Protein AF-A0A965PLR4-F1 (afdb_monomer)

Secondary structure (DSSP, 8-state):
--HHHHHHTSTTTTTS-HHHHHHHHHSEEEEEE---EE-HHHHHHHHHHHHHHHHHHHHHHTT-HHHHHHHHTT-EETTSHHHHHHHHHHHHTT-TTHHHHHHHHEEEEEHHHHHT----HHHHHHHHHHHHHHHHHHHHHHHHHHHHHH--S-SSPP--

Mean predicted aligned error: 7.67 Å

Structure (mmCIF, N/CA/C/O backbone):
data_AF-A0A965PLR4-F1
#
_entry.id   AF-A0A965PLR4-F1
#
loop_
_atom_site.group_PDB
_atom_site.id
_atom_site.type_symbol
_atom_site.label_atom_id
_atom_site.label_alt_id
_atom_site.label_comp_id
_atom_site.label_asym_id
_atom_site.label_entity_id
_atom_site.label_seq_id
_atom_site.pdbx_PDB_ins_code
_atom_site.Cartn_x
_atom_site.Cartn_y
_atom_site.Cartn_z
_atom_site.occupancy
_atom_site.B_iso_or_equiv
_atom_site.auth_seq_id
_atom_site.auth_comp_id
_atom_site.auth_asym_id
_atom_site.auth_atom_id
_atom_site.pdbx_PDB_model_num
ATOM 1 N N . MET A 1 1 ? -1.347 3.907 13.924 1.00 78.44 1 MET A N 1
ATOM 2 C CA . MET A 1 1 ? -2.690 3.328 14.170 1.00 78.44 1 MET A CA 1
ATOM 3 C C . MET A 1 1 ? -2.502 1.971 14.842 1.00 78.44 1 MET A C 1
ATOM 5 O O . MET A 1 1 ? -1.501 1.337 14.544 1.00 78.44 1 MET A O 1
ATOM 9 N N . ASN A 1 2 ? -3.366 1.553 15.774 1.00 91.25 2 ASN A N 1
ATOM 10 C CA . ASN A 1 2 ? -3.235 0.261 16.474 1.00 91.25 2 ASN A CA 1
ATOM 11 C C . ASN A 1 2 ? -4.286 -0.756 15.981 1.00 91.25 2 ASN A C 1
ATOM 13 O O . ASN A 1 2 ? -5.209 -0.389 15.255 1.00 91.25 2 ASN A O 1
ATOM 17 N N . LEU A 1 3 ? -4.148 -2.027 16.377 1.00 91.38 3 LEU A N 1
ATOM 18 C CA . LEU A 1 3 ? -5.036 -3.110 15.932 1.00 91.38 3 LEU A CA 1
ATOM 19 C C . LEU A 1 3 ? -6.508 -2.875 16.314 1.00 91.38 3 LEU A C 1
ATOM 21 O O . LEU A 1 3 ? -7.397 -3.202 15.538 1.00 91.38 3 LEU A O 1
ATOM 25 N N . ALA A 1 4 ? -6.772 -2.262 17.470 1.00 92.38 4 ALA A N 1
ATOM 26 C CA . ALA A 1 4 ? -8.133 -1.953 17.907 1.00 92.38 4 ALA A CA 1
ATOM 27 C C . ALA A 1 4 ? -8.820 -0.939 16.985 1.00 92.38 4 ALA A C 1
ATOM 29 O O . ALA A 1 4 ? -9.893 -1.217 16.460 1.00 92.38 4 ALA A O 1
ATOM 30 N N . ALA A 1 5 ? -8.148 0.178 16.697 1.00 92.56 5 ALA A N 1
ATOM 31 C CA . ALA A 1 5 ? -8.647 1.180 15.760 1.00 92.56 5 ALA A CA 1
ATOM 32 C C . ALA A 1 5 ? -8.834 0.605 14.343 1.00 92.56 5 ALA A C 1
ATOM 34 O O . ALA A 1 5 ? -9.759 0.984 13.630 1.00 92.56 5 ALA A O 1
ATOM 35 N N . LEU A 1 6 ? -7.977 -0.337 13.932 1.00 92.38 6 LEU A N 1
ATOM 36 C CA . LEU A 1 6 ? -8.133 -1.041 12.660 1.00 92.38 6 LEU A CA 1
ATOM 37 C C . LEU A 1 6 ? -9.396 -1.901 12.623 1.00 92.38 6 LEU A C 1
ATOM 39 O O . LEU A 1 6 ? -10.153 -1.794 11.659 1.00 92.38 6 LEU A O 1
ATOM 43 N N . VAL A 1 7 ? -9.631 -2.717 13.654 1.00 93.25 7 VAL A N 1
ATOM 44 C CA . VAL A 1 7 ? -10.840 -3.546 13.774 1.00 93.25 7 VAL A CA 1
ATOM 45 C C . VAL A 1 7 ? -12.092 -2.670 13.748 1.00 93.25 7 VAL A C 1
ATOM 47 O O . VAL A 1 7 ? -12.994 -2.937 12.961 1.00 93.25 7 VAL A O 1
ATOM 50 N N . GLU A 1 8 ? -12.105 -1.581 14.517 1.00 93.25 8 GLU A N 1
ATOM 51 C CA . GLU A 1 8 ? -13.221 -0.627 14.567 1.00 93.25 8 GLU A CA 1
ATOM 52 C C . GLU A 1 8 ? -13.471 0.083 13.223 1.00 93.25 8 GLU A C 1
ATOM 54 O O . GLU A 1 8 ? -14.598 0.474 12.928 1.00 93.25 8 GLU A O 1
ATOM 59 N N . SER A 1 9 ? -12.446 0.212 12.371 1.00 92.31 9 SER A N 1
ATOM 60 C CA . SER A 1 9 ? -12.581 0.799 11.028 1.00 92.31 9 SER A CA 1
ATOM 61 C C . SER A 1 9 ? -13.314 -0.098 10.021 1.00 92.31 9 SER A C 1
ATOM 63 O O . SER A 1 9 ? -13.555 0.327 8.886 1.00 92.31 9 SER A O 1
ATOM 65 N N . VAL A 1 10 ? -13.595 -1.357 10.374 1.00 92.06 10 VAL A N 1
ATOM 66 C CA . VAL A 1 10 ? -14.357 -2.278 9.525 1.00 92.06 10 VAL A CA 1
ATOM 67 C C . VAL A 1 10 ? -15.855 -2.056 9.780 1.00 92.06 10 VAL A C 1
ATOM 69 O O . VAL A 1 10 ? -16.291 -2.102 10.930 1.00 92.06 10 VAL A O 1
ATOM 72 N N . PRO A 1 11 ? -16.678 -1.842 8.738 1.00 92.19 11 PRO A N 1
ATOM 73 C CA . PRO A 1 11 ? -18.125 -1.751 8.906 1.00 92.19 11 PRO A CA 1
ATOM 74 C C . PRO A 1 11 ? -18.695 -3.014 9.552 1.00 92.19 11 PRO A C 1
ATOM 76 O O . PRO A 1 11 ? -18.279 -4.130 9.216 1.00 92.19 11 PRO A O 1
ATOM 79 N N . ASP A 1 12 ? -19.633 -2.817 10.479 1.00 92.25 12 ASP A N 1
ATOM 80 C CA . ASP A 1 12 ? -20.296 -3.882 11.234 1.00 92.25 12 ASP A CA 1
ATOM 81 C C . ASP A 1 12 ? -19.310 -4.826 11.946 1.00 92.25 12 ASP A C 1
ATOM 83 O O . ASP A 1 12 ? -19.560 -6.022 12.099 1.00 92.25 12 ASP A O 1
ATOM 87 N N . TRP A 1 13 ? -18.158 -4.308 12.395 1.00 93.81 13 TRP A N 1
ATOM 88 C CA . TRP A 1 13 ? -17.096 -5.138 12.974 1.00 93.81 13 TRP A CA 1
ATOM 89 C C . TRP A 1 13 ? -17.541 -5.962 14.189 1.00 93.81 13 TRP A C 1
ATOM 91 O O . TRP A 1 13 ? -16.974 -7.018 14.458 1.00 93.81 13 TRP A O 1
ATOM 101 N N . GLN A 1 14 ? -18.559 -5.502 14.916 1.00 93.06 14 GLN A N 1
ATOM 102 C CA . GLN A 1 14 ? -19.107 -6.175 16.095 1.00 93.06 14 GLN A CA 1
ATOM 103 C C . GLN A 1 14 ? -19.840 -7.480 15.747 1.00 93.06 14 GLN A C 1
ATOM 105 O O . GLN A 1 14 ? -19.899 -8.380 16.580 1.00 93.06 14 GLN A O 1
ATOM 110 N N . THR A 1 15 ? -20.397 -7.594 14.535 1.00 93.50 15 THR A N 1
ATOM 111 C CA . THR A 1 15 ? -21.201 -8.754 14.107 1.00 93.50 15 THR A CA 1
ATOM 112 C C . THR A 1 15 ? -20.415 -9.740 13.243 1.00 93.50 15 THR A C 1
ATOM 114 O O . THR A 1 15 ? -20.837 -10.884 13.073 1.00 93.50 15 THR A O 1
ATOM 117 N N . LYS A 1 16 ? -19.259 -9.322 12.717 1.00 93.81 16 LYS A N 1
ATOM 118 C CA . LYS A 1 16 ? -18.361 -10.164 11.919 1.00 93.81 16 LYS A CA 1
ATOM 119 C C . LYS A 1 16 ? -17.589 -11.159 12.779 1.00 93.81 16 LYS A C 1
ATOM 121 O O . LYS A 1 16 ? -17.219 -10.864 13.913 1.00 93.81 16 LYS A O 1
ATOM 126 N N . THR A 1 17 ? -17.271 -12.322 12.215 1.00 95.75 17 THR A N 1
ATOM 127 C CA . THR A 1 17 ? -16.343 -13.250 12.875 1.00 95.75 17 THR A CA 1
ATOM 128 C C . THR A 1 17 ? -14.905 -12.713 12.817 1.00 95.75 17 THR A C 1
ATOM 130 O O . THR A 1 17 ? -14.570 -11.939 11.911 1.00 95.75 17 THR A O 1
ATOM 133 N N . PRO A 1 18 ? -14.014 -13.133 13.733 1.00 94.69 18 PRO A N 1
ATOM 134 C CA . PRO A 1 18 ? -12.602 -12.757 13.686 1.00 94.69 18 PRO A CA 1
ATOM 135 C C . PRO A 1 18 ? -11.920 -13.085 12.349 1.00 94.69 18 PRO A C 1
ATOM 137 O O . PRO A 1 18 ? -11.068 -12.328 11.886 1.00 94.69 18 PRO A O 1
ATOM 140 N N . GLU A 1 19 ? -12.317 -14.173 11.686 1.00 94.81 19 GLU A N 1
ATOM 141 C CA . GLU A 1 19 ? -11.817 -14.554 10.361 1.00 94.81 19 GLU A CA 1
ATOM 142 C C . GLU A 1 19 ? -12.254 -13.554 9.289 1.00 94.81 19 GLU A C 1
ATOM 144 O O . GLU A 1 19 ? -11.441 -13.130 8.469 1.00 94.81 19 GLU A O 1
ATOM 149 N N . GLN A 1 20 ? -13.523 -13.137 9.311 1.00 95.06 20 GLN A N 1
ATOM 150 C CA . GLN A 1 20 ? -14.060 -12.147 8.375 1.00 95.06 20 GLN A CA 1
ATOM 151 C C . GLN A 1 20 ? -13.422 -10.770 8.579 1.00 95.06 20 GLN A C 1
ATOM 153 O O . GLN A 1 20 ? -13.153 -10.058 7.606 1.00 95.06 20 GLN A O 1
ATOM 158 N N . LEU A 1 21 ? -13.158 -10.396 9.834 1.00 94.56 21 LEU A N 1
ATOM 159 C CA . LEU A 1 21 ? -12.424 -9.181 10.176 1.00 94.56 21 LEU A CA 1
ATOM 160 C C . LEU A 1 21 ? -10.994 -9.239 9.659 1.00 94.56 21 LEU A C 1
ATOM 162 O O . LEU A 1 21 ? -10.568 -8.326 8.956 1.00 94.56 21 LEU A O 1
ATOM 166 N N . LEU A 1 22 ? -10.269 -10.320 9.949 1.00 94.38 22 LEU A N 1
ATOM 167 C CA . LEU A 1 22 ? -8.899 -10.480 9.479 1.00 94.38 22 LEU A CA 1
ATOM 168 C C . LEU A 1 22 ? -8.829 -10.466 7.949 1.00 94.38 22 LEU A C 1
ATOM 170 O O . LEU A 1 22 ? -7.955 -9.804 7.397 1.00 94.38 22 LEU A O 1
ATOM 174 N N . ALA A 1 23 ? -9.756 -11.142 7.266 1.00 93.19 23 ALA A N 1
ATOM 175 C CA . ALA A 1 23 ? -9.848 -11.116 5.809 1.00 93.19 23 ALA A CA 1
ATOM 176 C C . ALA A 1 23 ? -10.072 -9.688 5.287 1.00 93.19 23 ALA A C 1
ATOM 178 O O . ALA A 1 23 ? -9.338 -9.241 4.413 1.00 93.19 23 ALA A O 1
ATOM 179 N N . SER A 1 24 ? -11.006 -8.941 5.887 1.00 92.56 24 SER A N 1
ATOM 180 C CA . SER A 1 24 ? -11.287 -7.544 5.513 1.00 92.56 24 SER A CA 1
ATOM 181 C C . SER A 1 24 ? -10.088 -6.617 5.761 1.00 92.56 24 SER A C 1
ATOM 183 O O . SER A 1 24 ? -9.861 -5.670 5.019 1.00 92.56 24 SER A O 1
ATOM 185 N N . LEU A 1 25 ? -9.311 -6.873 6.816 1.00 92.31 25 LEU A N 1
ATOM 186 C CA . LEU A 1 25 ? -8.121 -6.093 7.164 1.00 92.31 25 LEU A CA 1
ATOM 187 C C . LEU A 1 25 ? -6.896 -6.436 6.306 1.00 92.31 25 LEU A C 1
ATOM 189 O O . LEU A 1 25 ? -6.001 -5.598 6.174 1.00 92.31 25 LEU A O 1
ATOM 193 N N . ARG A 1 26 ? -6.852 -7.654 5.751 1.00 93.25 26 ARG A N 1
ATOM 194 C CA . ARG A 1 26 ? -5.819 -8.139 4.824 1.00 93.25 26 ARG A CA 1
ATOM 195 C C . ARG A 1 26 ? -6.121 -7.826 3.362 1.00 93.25 26 ARG A C 1
ATOM 197 O O . ARG A 1 26 ? -5.213 -7.946 2.547 1.00 93.25 26 ARG A O 1
ATOM 204 N N . ASP A 1 27 ? -7.346 -7.426 3.043 1.00 90.75 27 ASP A N 1
ATOM 205 C CA . ASP A 1 27 ? -7.731 -7.069 1.683 1.00 90.75 27 ASP A CA 1
ATOM 206 C C . ASP A 1 27 ? -6.970 -5.809 1.218 1.00 90.75 27 ASP A C 1
ATOM 208 O O . ASP A 1 27 ? -7.044 -4.764 1.891 1.00 90.75 27 ASP A O 1
ATOM 212 N N . PRO A 1 28 ? -6.192 -5.880 0.120 1.00 89.31 28 PRO A N 1
ATOM 213 C CA . PRO A 1 28 ? -5.524 -4.718 -0.445 1.00 89.31 28 PRO A CA 1
ATOM 214 C C . PRO A 1 28 ? -6.566 -3.696 -0.893 1.00 89.31 28 PRO A C 1
ATOM 216 O O . PRO A 1 28 ? -7.339 -3.927 -1.812 1.00 89.31 28 PRO A O 1
ATOM 219 N N . SER A 1 29 ? -6.612 -2.562 -0.205 1.00 87.00 29 SER A N 1
ATOM 220 C CA . SER A 1 29 ? -7.660 -1.549 -0.406 1.00 87.00 29 SER A CA 1
ATOM 221 C C . SER A 1 29 ? -7.139 -0.127 -0.264 1.00 87.00 29 SER A C 1
ATOM 223 O O . SER A 1 29 ? -7.781 0.821 -0.714 1.00 87.00 29 SER A O 1
ATOM 225 N N . VAL A 1 30 ? -5.962 0.042 0.340 1.00 85.94 30 VAL A N 1
ATOM 226 C CA . VAL A 1 30 ? -5.335 1.344 0.510 1.00 85.94 30 VAL A CA 1
ATOM 227 C C . VAL A 1 30 ? -4.314 1.540 -0.592 1.00 85.94 30 VAL A C 1
ATOM 229 O O . VAL A 1 30 ? -3.363 0.770 -0.713 1.00 85.94 30 VAL A O 1
ATOM 232 N N . LEU A 1 31 ? -4.504 2.587 -1.385 1.00 88.25 31 LEU A N 1
ATOM 233 C CA . LEU A 1 31 ? -3.519 2.997 -2.368 1.00 88.25 31 LEU A CA 1
ATOM 234 C C . LEU A 1 31 ? -2.322 3.636 -1.658 1.00 88.25 31 LEU A C 1
ATOM 236 O O . LEU A 1 31 ? -2.484 4.594 -0.902 1.00 88.25 31 LEU A O 1
ATOM 240 N N . VAL A 1 32 ? -1.133 3.098 -1.910 1.00 87.75 32 VAL A N 1
ATOM 241 C CA . VAL A 1 32 ? 0.143 3.685 -1.502 1.00 87.75 32 VAL A CA 1
ATOM 242 C C . VAL A 1 32 ? 0.885 4.118 -2.753 1.00 87.75 32 VAL A C 1
ATOM 244 O O . VAL A 1 32 ? 1.045 3.338 -3.695 1.00 87.75 32 VAL A O 1
ATOM 247 N N . GLU A 1 33 ? 1.314 5.373 -2.729 1.00 91.38 33 GLU A N 1
ATOM 248 C CA . GLU A 1 33 ? 2.066 6.033 -3.786 1.00 91.38 33 GLU A CA 1
ATOM 249 C C . GLU A 1 33 ? 3.427 6.454 -3.234 1.00 91.38 33 GLU A C 1
ATOM 251 O O . GLU A 1 33 ? 3.528 6.983 -2.124 1.00 91.38 33 GLU A O 1
ATOM 256 N N . ASP A 1 34 ? 4.465 6.184 -4.010 1.00 90.88 34 ASP A N 1
ATOM 257 C CA . ASP A 1 34 ? 5.812 6.678 -3.793 1.00 90.88 34 ASP A CA 1
ATOM 258 C C . ASP A 1 34 ? 6.060 7.868 -4.729 1.00 90.88 34 ASP A C 1
ATOM 260 O O . ASP A 1 34 ? 6.133 7.715 -5.946 1.00 90.88 34 ASP A O 1
ATOM 264 N N . HIS A 1 35 ? 6.152 9.065 -4.153 1.00 89.56 35 HIS A N 1
ATOM 265 C CA . HIS A 1 35 ? 6.356 10.310 -4.897 1.00 89.56 35 HIS A CA 1
ATOM 266 C C . HIS A 1 35 ? 7.841 10.665 -5.084 1.00 89.56 35 HIS A C 1
ATOM 268 O O . HIS A 1 35 ? 8.163 11.807 -5.432 1.00 89.56 35 HIS A O 1
ATOM 274 N N . ASP A 1 36 ? 8.758 9.728 -4.833 1.00 92.44 36 ASP A N 1
ATOM 275 C CA . ASP A 1 36 ? 10.173 9.946 -5.097 1.00 92.44 36 ASP A CA 1
ATOM 276 C C . ASP A 1 36 ? 10.434 10.201 -6.591 1.00 92.44 36 ASP A C 1
ATOM 278 O O . ASP A 1 36 ? 9.732 9.734 -7.492 1.00 92.44 36 ASP A O 1
ATOM 282 N N . LEU A 1 37 ? 11.477 10.988 -6.869 1.00 93.75 37 LEU A N 1
ATOM 283 C CA . LEU A 1 37 ? 11.895 11.287 -8.235 1.00 93.75 37 LEU A CA 1
ATOM 284 C C . LEU A 1 37 ? 12.880 10.222 -8.715 1.00 93.75 37 LEU A C 1
ATOM 286 O O . LEU A 1 37 ? 14.049 10.209 -8.329 1.00 93.75 37 LEU A O 1
ATOM 290 N N . TYR A 1 38 ? 12.419 9.356 -9.611 1.00 95.62 38 TYR A N 1
ATOM 291 C CA . TYR A 1 38 ? 13.217 8.258 -10.139 1.00 95.62 38 TYR A CA 1
ATOM 292 C C . TYR A 1 38 ? 14.124 8.745 -11.267 1.00 95.62 38 TYR A C 1
ATOM 294 O O . TYR A 1 38 ? 13.662 9.298 -12.265 1.00 95.62 38 TYR A O 1
ATOM 302 N N . THR A 1 39 ? 15.428 8.527 -11.116 1.00 96.56 39 THR A N 1
ATOM 303 C CA . THR A 1 39 ? 16.423 8.677 -12.189 1.00 96.56 39 THR A CA 1
ATOM 304 C C . THR A 1 39 ? 16.611 7.353 -12.929 1.00 96.56 39 THR A C 1
ATOM 306 O O . THR A 1 39 ? 16.080 6.325 -12.507 1.00 96.56 39 THR A O 1
ATOM 309 N N . TRP A 1 40 ? 17.422 7.330 -13.991 1.00 96.00 40 TRP A N 1
ATOM 310 C CA . TRP A 1 40 ? 17.784 6.073 -14.663 1.00 96.00 40 TRP A CA 1
ATOM 311 C C . TRP A 1 40 ? 18.372 5.025 -13.715 1.00 96.00 40 TRP A C 1
ATOM 313 O O . TRP A 1 40 ? 18.049 3.847 -13.839 1.00 96.00 40 TRP A O 1
ATOM 323 N N . ALA A 1 41 ? 19.175 5.449 -12.736 1.00 94.81 41 ALA A N 1
ATOM 324 C CA . ALA A 1 41 ? 19.722 4.548 -11.726 1.00 94.81 41 ALA A CA 1
ATOM 325 C C . ALA A 1 41 ? 18.623 3.968 -10.820 1.00 94.81 41 ALA A C 1
ATOM 327 O O . ALA A 1 41 ? 18.637 2.777 -10.526 1.00 94.81 41 ALA A O 1
ATOM 328 N N . GLY A 1 42 ? 17.649 4.792 -10.417 1.00 94.19 42 GLY A N 1
ATOM 329 C CA . GLY A 1 42 ? 16.501 4.340 -9.627 1.00 94.19 42 GLY A CA 1
ATOM 330 C C . GLY A 1 42 ? 15.625 3.354 -10.398 1.00 94.19 42 GLY A C 1
ATOM 331 O O . GLY A 1 42 ? 15.260 2.311 -9.870 1.00 94.19 42 GLY A O 1
ATOM 332 N N . VAL A 1 43 ? 15.354 3.631 -11.676 1.00 95.06 43 VAL A N 1
ATOM 333 C CA . VAL A 1 43 ? 14.615 2.707 -12.549 1.00 95.06 43 VAL A CA 1
ATOM 334 C C . VAL A 1 43 ? 15.369 1.382 -12.696 1.00 95.06 43 VAL A C 1
ATOM 336 O O . VAL A 1 43 ? 14.788 0.322 -12.474 1.00 95.06 43 VAL A O 1
ATOM 339 N N . ALA A 1 44 ? 16.669 1.421 -12.999 1.00 95.81 44 ALA A N 1
ATOM 340 C CA . ALA A 1 44 ? 17.489 0.218 -13.135 1.00 95.81 44 ALA A CA 1
ATOM 341 C C . ALA A 1 44 ? 17.561 -0.605 -11.837 1.00 95.81 44 ALA A C 1
ATOM 343 O O . ALA A 1 44 ? 17.581 -1.832 -11.894 1.00 95.81 44 ALA A O 1
ATOM 344 N N . ALA A 1 45 ? 17.519 0.035 -10.666 1.00 96.12 45 ALA A N 1
ATOM 345 C CA . ALA A 1 45 ? 17.455 -0.674 -9.389 1.00 96.12 45 ALA A CA 1
ATOM 346 C C . ALA A 1 45 ? 16.157 -1.487 -9.211 1.00 96.12 45 ALA A C 1
ATOM 348 O O . ALA A 1 45 ? 16.161 -2.483 -8.490 1.00 96.12 45 ALA A O 1
ATOM 349 N N . VAL A 1 46 ? 15.062 -1.089 -9.870 1.00 95.12 46 VAL A N 1
ATOM 350 C CA . VAL A 1 46 ? 13.758 -1.767 -9.783 1.00 95.12 46 VAL A CA 1
ATOM 351 C C . VAL A 1 46 ? 13.597 -2.835 -10.866 1.00 95.12 46 VAL A C 1
ATOM 353 O O . VAL A 1 46 ? 13.159 -3.945 -10.569 1.00 95.12 46 VAL A O 1
ATOM 356 N N . ILE A 1 47 ? 13.938 -2.517 -12.119 1.00 96.06 47 ILE A N 1
ATOM 357 C CA . ILE A 1 47 ? 13.647 -3.376 -13.286 1.00 96.06 47 ILE A CA 1
ATOM 358 C C . ILE A 1 47 ? 14.889 -3.923 -14.000 1.00 96.06 47 ILE A C 1
ATOM 360 O O . ILE A 1 47 ? 14.773 -4.606 -15.019 1.00 96.06 47 ILE A O 1
ATOM 364 N N . GLY A 1 48 ? 16.079 -3.631 -13.474 1.00 95.56 48 GLY A N 1
ATOM 365 C CA . GLY A 1 48 ? 17.363 -3.995 -14.064 1.00 95.56 48 GLY A CA 1
ATOM 366 C C . GLY A 1 48 ? 17.769 -3.122 -15.256 1.00 95.56 48 GLY A C 1
ATOM 367 O O . GLY A 1 48 ? 16.956 -2.429 -15.872 1.00 95.56 48 GLY A O 1
ATOM 368 N N . ASP A 1 49 ? 19.049 -3.206 -15.624 1.00 95.06 49 ASP A N 1
ATOM 369 C CA . ASP A 1 49 ? 19.643 -2.415 -16.715 1.00 95.06 49 ASP A CA 1
ATOM 370 C C . ASP A 1 49 ? 18.983 -2.678 -18.076 1.00 95.06 49 ASP A C 1
ATOM 372 O O . ASP A 1 49 ? 18.837 -1.769 -18.895 1.00 95.06 49 ASP A O 1
ATOM 376 N N . VAL A 1 50 ? 18.553 -3.922 -18.316 1.00 94.31 50 VAL A N 1
ATOM 377 C CA . VAL A 1 50 ? 17.869 -4.323 -19.555 1.00 94.31 50 VAL A CA 1
ATOM 378 C C . VAL A 1 50 ? 16.513 -3.628 -19.674 1.00 94.31 50 VAL A C 1
ATOM 380 O O . VAL A 1 50 ? 16.218 -3.050 -20.718 1.00 94.31 50 VAL A O 1
ATOM 383 N N . GLY A 1 51 ? 15.708 -3.638 -18.606 1.00 92.88 51 GLY A N 1
ATOM 384 C CA . GLY A 1 51 ? 14.413 -2.956 -18.587 1.00 92.88 51 GLY A CA 1
ATOM 385 C C . GLY A 1 51 ? 14.567 -1.439 -18.700 1.00 92.88 51 GLY A C 1
ATOM 386 O O . GLY A 1 51 ? 13.856 -0.800 -19.472 1.00 92.88 51 GLY A O 1
ATOM 387 N N . ALA A 1 52 ? 15.547 -0.863 -17.997 1.00 95.38 52 ALA A N 1
ATOM 388 C CA . ALA A 1 52 ? 15.828 0.570 -18.059 1.00 95.38 52 ALA A CA 1
ATOM 389 C C . ALA A 1 52 ? 16.271 1.022 -19.463 1.00 95.38 52 ALA A C 1
ATOM 391 O O . ALA A 1 52 ? 15.795 2.041 -19.964 1.00 95.38 52 ALA A O 1
ATOM 392 N N . SER A 1 53 ? 17.128 0.241 -20.129 1.00 95.62 53 SER A N 1
ATOM 393 C CA . SER A 1 53 ? 17.558 0.520 -21.506 1.00 95.62 53 SER A CA 1
ATOM 394 C C . SER A 1 53 ? 16.392 0.406 -22.490 1.00 95.62 53 SER A C 1
ATOM 396 O O . SER A 1 53 ? 16.186 1.307 -23.299 1.00 95.62 53 SER A O 1
ATOM 398 N N . ALA A 1 54 ? 15.570 -0.641 -22.367 1.00 95.31 54 ALA 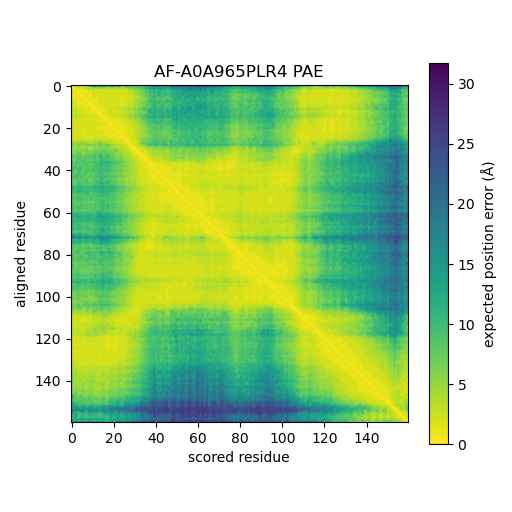A N 1
ATOM 399 C CA . ALA A 1 54 ? 14.391 -0.825 -23.212 1.00 95.31 54 ALA A CA 1
ATOM 400 C C . ALA A 1 54 ? 13.362 0.307 -23.036 1.00 95.31 54 ALA A C 1
ATOM 402 O O . ALA A 1 54 ? 12.771 0.762 -24.015 1.00 95.31 54 ALA A O 1
ATOM 403 N N . LEU A 1 55 ? 13.180 0.808 -21.809 1.00 95.56 55 LEU A N 1
ATOM 404 C CA . LEU A 1 55 ? 12.366 1.996 -21.552 1.00 95.56 55 LEU A CA 1
ATOM 405 C C . LEU A 1 55 ? 12.957 3.239 -22.231 1.00 95.56 55 LEU A C 1
ATOM 407 O O . LEU A 1 55 ? 12.216 4.004 -22.845 1.00 95.56 55 LEU A O 1
ATOM 411 N N . CYS A 1 56 ? 14.273 3.447 -22.150 1.00 95.38 56 CYS A N 1
ATOM 412 C CA . CYS A 1 56 ? 14.941 4.559 -22.828 1.00 95.38 56 CYS A CA 1
ATOM 413 C C . CYS A 1 56 ? 14.680 4.527 -24.342 1.00 95.38 56 CYS A C 1
ATOM 415 O O . CYS A 1 56 ? 14.189 5.510 -24.903 1.00 95.38 56 CYS A O 1
ATOM 417 N N . ASP A 1 57 ? 14.903 3.375 -24.977 1.00 96.25 57 ASP A N 1
ATOM 418 C CA . ASP A 1 57 ? 14.666 3.181 -26.409 1.00 96.25 57 ASP A CA 1
ATOM 419 C C . ASP A 1 57 ? 13.196 3.420 -26.779 1.00 96.25 57 ASP A C 1
ATOM 421 O O . ASP A 1 57 ? 12.899 4.122 -27.751 1.00 96.25 57 ASP A O 1
ATOM 425 N N . ALA A 1 58 ? 12.260 2.911 -25.971 1.00 95.12 58 ALA A N 1
ATOM 426 C CA . ALA A 1 58 ? 10.829 3.106 -26.184 1.00 95.12 58 ALA A CA 1
ATOM 427 C C . ALA A 1 58 ? 10.415 4.585 -26.079 1.00 95.12 58 ALA A C 1
ATOM 429 O O . ALA A 1 58 ? 9.619 5.069 -26.888 1.00 95.12 58 ALA A O 1
ATOM 430 N N . LEU A 1 59 ? 10.975 5.336 -25.126 1.00 94.25 59 LEU A N 1
ATOM 431 C CA . LEU A 1 59 ? 10.715 6.771 -24.986 1.00 94.25 59 LEU A CA 1
ATOM 432 C C . LEU A 1 59 ? 11.287 7.574 -26.160 1.00 94.25 59 LEU A C 1
ATOM 434 O O . LEU A 1 59 ? 10.627 8.504 -26.631 1.00 94.25 59 LEU A O 1
ATOM 438 N N . ILE A 1 60 ? 12.473 7.213 -26.659 1.00 95.12 60 ILE A N 1
ATOM 439 C CA . ILE A 1 60 ? 13.072 7.833 -27.851 1.00 95.12 60 ILE A CA 1
ATOM 440 C C . ILE A 1 60 ? 12.198 7.563 -29.079 1.00 95.12 60 ILE A C 1
ATOM 442 O O . ILE A 1 60 ? 11.841 8.503 -29.791 1.00 95.12 60 ILE A O 1
ATOM 446 N N . ALA A 1 61 ? 11.793 6.308 -29.293 1.00 93.81 61 ALA A N 1
ATOM 447 C CA . ALA A 1 61 ? 10.924 5.917 -30.402 1.00 93.81 61 ALA A CA 1
ATOM 448 C C . ALA A 1 61 ? 9.559 6.627 -30.357 1.00 93.81 61 ALA A C 1
ATOM 450 O O . ALA A 1 61 ? 9.014 6.997 -31.395 1.00 93.81 61 ALA A O 1
ATOM 451 N N . ALA A 1 62 ? 9.034 6.885 -29.156 1.00 90.19 62 ALA A N 1
ATOM 452 C CA . ALA A 1 62 ? 7.799 7.636 -28.940 1.00 90.19 62 ALA A CA 1
ATOM 453 C C . ALA A 1 62 ? 7.967 9.170 -29.018 1.00 90.19 62 ALA A C 1
ATOM 455 O O . ALA A 1 62 ? 7.009 9.902 -28.758 1.00 90.19 62 ALA A O 1
ATOM 456 N N . GLY A 1 63 ? 9.167 9.684 -29.322 1.00 92.00 63 GLY A N 1
ATOM 457 C CA . GLY A 1 63 ? 9.450 11.122 -29.394 1.00 92.00 63 GLY A CA 1
ATOM 458 C C . GLY A 1 63 ? 9.435 11.838 -28.036 1.00 92.00 63 GLY A C 1
ATOM 459 O O . GLY A 1 63 ? 9.348 13.064 -27.977 1.00 92.00 63 GLY A O 1
ATOM 460 N N . LYS A 1 64 ? 9.529 11.099 -26.925 1.00 92.12 64 LYS A N 1
ATOM 461 C CA . LYS A 1 64 ? 9.483 11.618 -25.548 1.00 92.12 64 LYS A CA 1
ATOM 462 C C . LYS A 1 64 ? 10.886 11.891 -24.995 1.00 92.12 64 LYS A C 1
ATOM 464 O O . LYS A 1 64 ? 11.191 11.555 -23.853 1.00 92.12 64 LYS A O 1
ATOM 469 N N . LEU A 1 65 ? 11.743 12.545 -25.784 1.00 92.62 65 LEU A N 1
ATOM 470 C CA . LEU A 1 65 ? 13.121 12.878 -25.384 1.00 92.62 65 LEU A CA 1
ATOM 471 C C . LEU A 1 65 ? 13.186 13.695 -24.086 1.00 92.62 65 LEU A C 1
ATOM 473 O O . LEU A 1 65 ? 14.112 13.529 -23.298 1.00 92.62 65 LEU A O 1
ATOM 477 N N . TRP A 1 66 ? 12.179 14.532 -23.821 1.00 92.12 66 TRP A N 1
ATOM 478 C CA . TRP A 1 66 ? 12.073 15.272 -22.562 1.00 92.12 66 TRP A CA 1
ATOM 479 C C . TRP A 1 66 ? 12.087 14.343 -21.337 1.00 92.12 66 TRP A C 1
ATOM 481 O O . TRP A 1 66 ? 12.742 14.659 -20.348 1.00 92.12 66 TRP A O 1
ATOM 491 N N . ALA A 1 67 ? 11.425 13.182 -21.410 1.00 91.69 67 ALA A N 1
ATOM 492 C CA . ALA A 1 67 ? 11.365 12.225 -20.310 1.00 91.69 67 ALA A CA 1
ATOM 493 C C . ALA A 1 67 ? 12.729 11.559 -20.113 1.00 91.69 67 ALA A C 1
ATOM 495 O O . ALA A 1 67 ? 13.204 11.452 -18.986 1.00 91.69 67 ALA A O 1
ATOM 496 N N . VAL A 1 68 ? 13.404 11.210 -21.213 1.00 94.00 68 VAL A N 1
ATOM 497 C CA . VAL A 1 68 ? 14.768 10.659 -21.192 1.00 94.00 68 VAL A CA 1
ATOM 498 C C . VAL A 1 68 ? 15.744 11.615 -20.505 1.00 94.00 68 VAL A C 1
ATOM 500 O O . VAL A 1 68 ? 16.522 11.197 -19.644 1.00 94.00 68 VAL A O 1
ATOM 503 N N . HIS A 1 69 ? 15.673 12.908 -20.833 1.00 93.88 69 HIS A N 1
ATOM 504 C CA . HIS A 1 69 ? 16.479 13.937 -20.174 1.00 93.88 69 HIS A CA 1
ATOM 505 C C . HIS A 1 69 ? 16.110 14.110 -18.699 1.00 93.88 69 HIS A C 1
ATOM 507 O O . HIS A 1 69 ? 16.999 14.270 -17.865 1.00 93.88 69 HIS A O 1
ATOM 513 N N . GLN A 1 70 ? 14.822 14.044 -18.362 1.00 93.25 70 GLN A N 1
ATOM 514 C CA . GLN A 1 70 ? 14.358 14.178 -16.986 1.00 93.25 70 GLN A CA 1
ATOM 515 C C . GLN A 1 70 ? 14.865 13.028 -16.099 1.00 93.25 70 GLN A C 1
ATOM 517 O O . GLN A 1 70 ? 15.396 13.292 -15.018 1.00 93.25 70 GLN A O 1
ATOM 522 N N . PHE A 1 71 ? 14.799 11.780 -16.580 1.00 92.88 71 PHE A N 1
ATOM 523 C CA . PHE A 1 71 ? 15.379 10.607 -15.911 1.00 92.88 71 PHE A CA 1
ATOM 524 C C . PHE A 1 71 ? 16.904 10.698 -15.752 1.00 92.88 71 PHE A C 1
ATOM 526 O O . PHE A 1 71 ? 17.448 10.218 -14.758 1.00 92.88 71 PHE A O 1
ATOM 533 N N . GLY A 1 72 ? 17.603 11.317 -16.709 1.00 90.62 72 GLY A N 1
ATOM 534 C CA . GLY A 1 72 ? 19.047 11.565 -16.628 1.00 90.62 72 GLY A CA 1
ATOM 535 C C . GLY A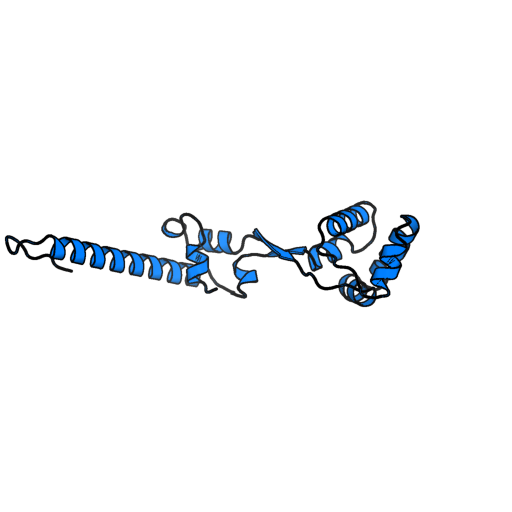 1 72 ? 19.445 12.746 -15.735 1.00 90.62 72 GLY A C 1
ATOM 536 O O . GLY A 1 72 ? 20.628 12.922 -15.458 1.00 90.62 72 GLY A O 1
ATOM 537 N N . GLY A 1 73 ? 18.478 13.559 -15.305 1.00 92.38 73 GLY A N 1
ATOM 538 C CA . GLY A 1 73 ? 18.690 14.742 -14.480 1.00 92.38 73 GLY A CA 1
ATOM 539 C C . GLY A 1 73 ? 18.104 14.581 -13.081 1.00 92.38 73 GLY A C 1
ATOM 540 O O . GLY A 1 73 ? 18.583 13.795 -12.270 1.00 92.38 73 GLY A O 1
ATOM 541 N N . ARG A 1 74 ? 17.068 15.373 -12.783 1.00 91.44 74 ARG A N 1
ATOM 542 C CA . ARG A 1 74 ? 16.445 15.453 -11.451 1.00 91.44 74 ARG A CA 1
ATOM 543 C C . ARG A 1 74 ? 15.573 14.235 -11.105 1.00 91.44 74 ARG A C 1
ATOM 545 O O . ARG A 1 74 ? 15.220 14.069 -9.945 1.00 91.44 74 ARG A O 1
ATOM 552 N N . GLY A 1 75 ? 15.232 13.414 -12.094 1.00 93.50 75 GLY A N 1
ATOM 553 C CA . GLY A 1 75 ? 14.306 12.298 -11.955 1.00 93.50 75 GLY A CA 1
ATOM 554 C C . GLY A 1 75 ? 12.853 12.690 -12.225 1.00 93.50 75 GLY A C 1
ATOM 555 O O . GLY A 1 75 ? 12.514 13.874 -12.34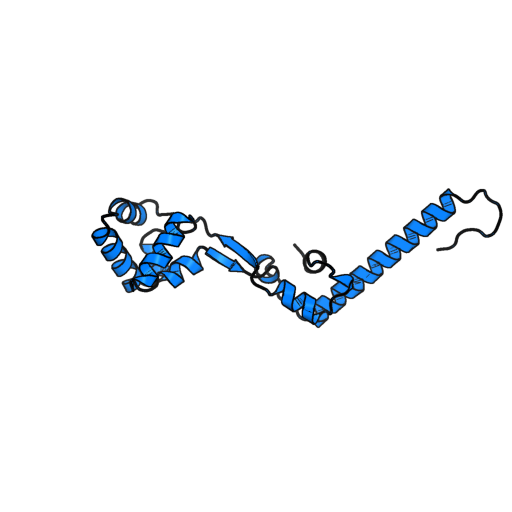6 1.00 93.50 75 GLY A O 1
ATOM 556 N N . LEU A 1 76 ? 12.007 11.672 -12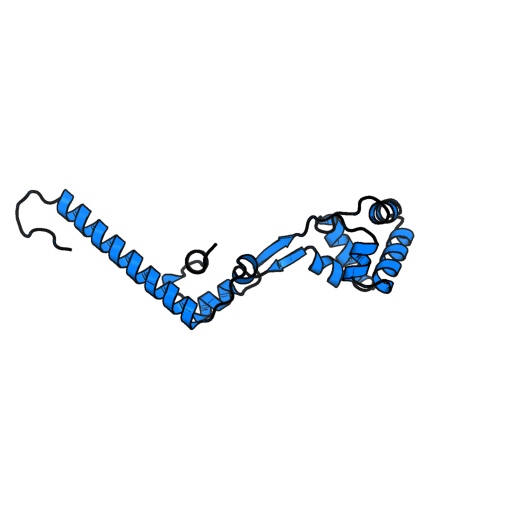.362 1.00 93.56 76 LEU A N 1
ATOM 557 C CA . LEU A 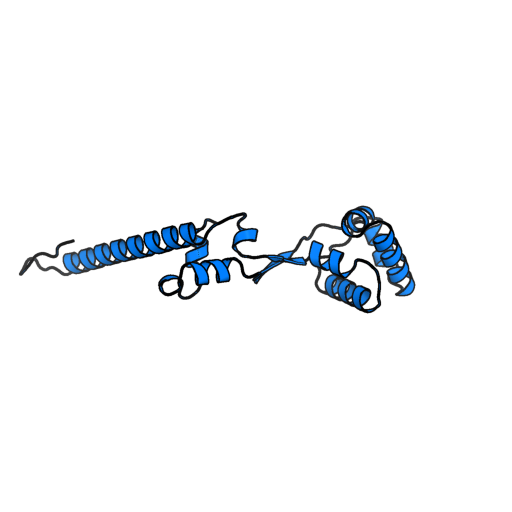1 76 ? 10.594 11.780 -12.708 1.00 93.56 76 LEU A CA 1
ATOM 558 C C . LEU A 1 76 ? 9.738 11.125 -11.618 1.00 93.56 76 LEU A C 1
ATOM 560 O O . LEU A 1 76 ? 10.070 10.039 -11.151 1.00 93.56 76 LEU A O 1
ATOM 564 N N . ASP A 1 77 ? 8.642 11.778 -11.231 1.00 94.50 77 ASP A N 1
ATOM 565 C CA . ASP A 1 77 ? 7.656 11.191 -10.320 1.00 94.50 77 ASP A CA 1
ATOM 566 C C . ASP A 1 77 ? 6.824 10.156 -11.082 1.00 94.50 77 ASP A C 1
ATOM 568 O O . ASP A 1 77 ? 5.996 10.496 -11.931 1.00 94.50 77 ASP A O 1
ATOM 572 N N . LEU A 1 78 ? 7.065 8.882 -10.788 1.00 93.88 78 LEU A N 1
ATOM 573 C CA . LEU A 1 78 ? 6.413 7.768 -11.465 1.00 93.88 78 LEU A CA 1
ATOM 574 C C . LEU A 1 78 ? 5.031 7.439 -10.894 1.00 93.88 78 LEU A C 1
ATOM 576 O O . LEU A 1 78 ? 4.315 6.644 -11.499 1.00 93.88 78 LEU A O 1
ATOM 580 N N . SER A 1 79 ? 4.631 8.021 -9.760 1.00 92.88 79 SER A N 1
ATOM 581 C CA . SER A 1 79 ? 3.307 7.790 -9.160 1.00 92.88 79 SER A CA 1
ATOM 582 C C . SER A 1 79 ? 2.191 8.533 -9.894 1.00 92.88 79 SER A C 1
ATOM 584 O O . SER A 1 79 ? 1.015 8.158 -9.788 1.00 92.88 79 SER A O 1
ATOM 586 N N . ASN A 1 80 ? 2.566 9.564 -10.662 1.00 92.06 80 ASN A N 1
ATOM 587 C CA . ASN A 1 80 ? 1.648 10.402 -11.411 1.00 92.06 80 ASN A CA 1
ATOM 588 C C . ASN A 1 80 ? 0.716 9.534 -12.286 1.00 92.06 80 ASN A C 1
ATOM 590 O O . ASN A 1 80 ? 1.215 8.702 -13.052 1.00 92.06 80 ASN A O 1
ATOM 594 N N . PRO A 1 81 ? -0.618 9.732 -12.227 1.00 90.62 81 PRO A N 1
ATOM 595 C CA . PRO A 1 81 ? -1.581 8.914 -12.965 1.00 90.62 81 PRO A CA 1
ATOM 596 C C . PRO A 1 81 ? -1.311 8.820 -14.472 1.00 90.62 81 PRO A C 1
ATOM 598 O O . PRO A 1 81 ? -1.488 7.754 -15.061 1.00 90.62 81 PRO A O 1
ATOM 601 N N . GLU A 1 82 ? -0.853 9.906 -15.097 1.00 91.31 82 GLU A N 1
ATOM 602 C CA . GLU A 1 82 ? -0.538 9.918 -16.527 1.00 91.31 82 GLU A CA 1
ATOM 603 C C . GLU A 1 82 ? 0.691 9.057 -16.827 1.00 91.31 82 GLU A C 1
ATOM 605 O O . GLU A 1 82 ? 0.687 8.283 -17.783 1.00 91.31 82 GLU A O 1
ATOM 610 N N . ILE A 1 83 ? 1.732 9.138 -15.992 1.00 92.12 83 ILE A N 1
ATOM 611 C CA . ILE A 1 83 ? 2.948 8.329 -16.149 1.00 92.12 83 ILE A CA 1
ATOM 612 C C . ILE A 1 83 ? 2.646 6.856 -15.877 1.00 92.12 83 ILE A C 1
ATOM 614 O O . ILE A 1 83 ? 3.059 6.008 -16.661 1.00 92.12 83 ILE A O 1
ATOM 618 N N . GLN A 1 84 ? 1.852 6.549 -14.851 1.00 94.25 84 GLN A N 1
ATOM 619 C CA . GLN A 1 84 ? 1.364 5.196 -14.575 1.00 94.25 84 GLN A CA 1
ATOM 620 C C . GLN A 1 84 ? 0.638 4.600 -15.783 1.00 94.25 84 GLN A C 1
ATOM 622 O O . GLN A 1 84 ? 0.935 3.480 -16.194 1.00 94.25 84 GLN A O 1
ATOM 627 N N . GLN A 1 85 ? -0.256 5.364 -16.415 1.00 93.38 85 GLN A N 1
ATOM 628 C CA . GLN A 1 85 ? -0.932 4.916 -17.631 1.00 93.38 85 GLN A CA 1
ATOM 629 C C . GLN A 1 85 ? 0.058 4.648 -18.773 1.00 93.38 85 GLN A C 1
ATOM 631 O O . GLN A 1 85 ? -0.105 3.672 -19.504 1.00 93.38 85 GLN A O 1
ATOM 636 N N . GLN A 1 86 ? 1.090 5.483 -18.930 1.00 92.88 86 GLN A N 1
ATOM 637 C CA . GLN A 1 86 ? 2.137 5.243 -19.925 1.00 92.88 86 GLN A CA 1
ATOM 638 C C . GLN A 1 86 ? 2.950 3.984 -19.608 1.00 92.88 86 GLN A C 1
ATOM 640 O O . GLN A 1 86 ? 3.246 3.236 -20.533 1.00 92.88 86 GLN A O 1
ATOM 645 N N . LEU A 1 87 ? 3.276 3.711 -18.341 1.00 94.69 87 LEU A N 1
ATOM 646 C CA . LEU A 1 87 ? 3.982 2.489 -17.946 1.00 94.69 87 LEU A CA 1
ATOM 647 C C . LEU A 1 87 ? 3.160 1.243 -18.302 1.00 94.69 87 LEU A C 1
ATOM 649 O O . LEU A 1 87 ? 3.660 0.374 -19.008 1.00 94.69 87 LEU A O 1
ATOM 653 N N . TYR A 1 88 ? 1.876 1.191 -17.936 1.00 95.69 88 TYR A N 1
ATOM 654 C CA . TYR A 1 88 ? 1.010 0.067 -18.321 1.00 95.69 88 TYR A CA 1
ATOM 655 C C . TYR A 1 88 ? 0.805 -0.043 -19.836 1.00 95.69 88 TYR A C 1
ATOM 657 O O . TYR A 1 88 ? 0.707 -1.143 -20.376 1.00 95.69 88 TYR A O 1
ATOM 665 N N . TYR A 1 89 ? 0.771 1.081 -20.554 1.00 94.56 89 TYR A N 1
ATOM 666 C CA . TYR A 1 89 ? 0.751 1.046 -22.013 1.00 94.56 89 TYR A CA 1
ATOM 667 C C . TYR A 1 89 ? 2.040 0.431 -22.579 1.00 94.56 89 TYR A C 1
ATOM 669 O O . TYR A 1 89 ? 1.965 -0.435 -23.448 1.00 94.56 89 TYR A O 1
ATOM 677 N N . LEU A 1 90 ? 3.210 0.838 -22.080 1.00 94.38 90 LEU A N 1
ATOM 678 C CA . LEU A 1 90 ? 4.503 0.300 -22.506 1.00 94.38 90 LEU A CA 1
ATOM 679 C C . LEU A 1 90 ? 4.627 -1.198 -22.196 1.00 94.38 90 LEU A C 1
ATOM 681 O O . LEU A 1 90 ? 5.130 -1.950 -23.029 1.00 94.38 90 LEU A O 1
ATOM 685 N N . ASP A 1 91 ? 4.092 -1.637 -21.058 1.00 96.12 91 ASP A N 1
ATOM 686 C CA . ASP A 1 91 ? 3.953 -3.056 -20.723 1.00 96.12 91 ASP A CA 1
ATOM 687 C C . ASP A 1 91 ? 3.110 -3.802 -21.772 1.00 96.12 91 ASP A C 1
ATOM 689 O O . ASP A 1 91 ? 3.547 -4.804 -22.338 1.00 96.12 91 ASP A O 1
ATOM 693 N N . SER A 1 92 ? 1.951 -3.238 -22.138 1.00 95.06 92 SER A N 1
ATOM 694 C CA . SER A 1 92 ? 1.030 -3.837 -23.117 1.00 95.06 92 SER A CA 1
ATOM 695 C C . SER A 1 92 ? 1.619 -3.986 -24.526 1.00 95.06 92 SER A C 1
ATOM 697 O O . SER A 1 92 ? 1.166 -4.835 -25.296 1.00 95.06 92 SER A O 1
ATOM 699 N N . VAL A 1 93 ? 2.638 -3.187 -24.866 1.00 94.00 93 VAL A N 1
ATOM 700 C CA . VAL A 1 93 ? 3.377 -3.279 -26.138 1.00 94.00 93 VAL A CA 1
ATOM 701 C C . VAL A 1 93 ? 4.706 -4.034 -26.003 1.00 94.00 93 VAL A C 1
ATOM 703 O O . VAL A 1 93 ? 5.481 -4.083 -26.958 1.00 94.00 93 VAL A O 1
ATOM 706 N N . GLY A 1 94 ? 4.961 -4.658 -24.849 1.00 92.56 94 GLY A N 1
ATOM 707 C CA . GLY A 1 94 ? 6.065 -5.594 -24.635 1.00 92.56 94 GLY A CA 1
ATOM 708 C C . GLY A 1 94 ? 7.369 -4.979 -24.128 1.00 92.56 94 GLY A C 1
ATOM 709 O O . GLY A 1 94 ? 8.413 -5.622 -24.251 1.00 92.56 94 GLY A O 1
ATOM 710 N N . VAL A 1 95 ? 7.355 -3.763 -23.571 1.00 93.94 95 VAL A N 1
ATOM 711 C CA . VAL A 1 95 ? 8.551 -3.187 -22.935 1.00 93.94 95 VAL A CA 1
ATOM 712 C C . VAL A 1 95 ? 8.785 -3.873 -21.579 1.00 93.94 95 VAL A C 1
ATOM 714 O O . VAL A 1 95 ? 7.915 -3.808 -20.710 1.00 93.94 95 VAL A O 1
ATOM 717 N N . PRO A 1 96 ? 9.943 -4.522 -21.354 1.00 93.62 96 PRO A N 1
ATOM 718 C CA . PRO A 1 96 ? 10.168 -5.318 -20.149 1.00 93.62 96 PRO A CA 1
ATOM 719 C C . PRO A 1 96 ? 10.132 -4.509 -18.847 1.00 93.62 96 PRO A C 1
ATOM 721 O O . PRO A 1 96 ? 10.746 -3.448 -18.739 1.00 93.62 96 PRO A O 1
ATOM 724 N N . GLY A 1 97 ? 9.485 -5.072 -17.823 1.00 92.12 97 GLY A N 1
ATOM 725 C CA . GLY A 1 97 ? 9.526 -4.575 -16.444 1.00 92.12 97 GLY A CA 1
ATOM 726 C C . GLY A 1 97 ? 8.607 -3.389 -16.149 1.00 92.12 97 GLY A C 1
ATOM 727 O O . GLY A 1 97 ? 8.622 -2.891 -15.027 1.00 92.12 97 GLY A O 1
ATOM 728 N N . MET A 1 98 ? 7.801 -2.927 -17.105 1.00 96.19 98 MET A N 1
ATOM 729 C CA . MET A 1 98 ? 6.969 -1.737 -16.915 1.00 96.19 98 MET A CA 1
ATOM 730 C C . MET A 1 98 ? 5.848 -1.942 -15.894 1.00 96.19 98 MET A C 1
ATOM 732 O O . MET A 1 98 ? 5.649 -1.062 -15.057 1.00 96.19 98 MET A O 1
ATOM 736 N N . GLU A 1 99 ? 5.185 -3.104 -15.883 1.00 94.56 99 GLU A N 1
ATOM 737 C CA . GLU A 1 99 ? 4.251 -3.464 -14.806 1.00 94.56 99 GLU A CA 1
ATOM 738 C C . GLU A 1 99 ? 4.953 -3.466 -13.438 1.00 94.56 99 GLU A C 1
ATOM 740 O O . GLU A 1 99 ? 4.471 -2.847 -12.489 1.00 94.56 99 GLU A O 1
ATOM 745 N N . THR A 1 100 ? 6.131 -4.089 -13.339 1.00 94.56 100 THR A N 1
ATOM 746 C CA . THR A 1 100 ? 6.920 -4.119 -12.098 1.00 94.56 100 THR A CA 1
ATOM 747 C C . THR A 1 100 ? 7.263 -2.712 -11.614 1.00 94.56 100 THR A C 1
ATOM 749 O O . THR A 1 100 ? 7.124 -2.427 -10.426 1.00 94.56 100 THR A O 1
ATOM 752 N N . LEU A 1 101 ? 7.677 -1.816 -12.516 1.00 94.50 101 LEU A N 1
ATOM 753 C CA . LEU A 1 101 ? 7.976 -0.423 -12.185 1.00 94.50 101 LEU A CA 1
ATOM 754 C C . LEU A 1 101 ? 6.722 0.332 -11.730 1.00 94.50 101 LEU A C 1
ATOM 756 O O . LEU A 1 101 ? 6.769 1.062 -10.743 1.00 94.50 101 LEU A O 1
ATOM 760 N N . ALA A 1 102 ? 5.594 0.133 -12.415 1.00 94.06 102 ALA A N 1
ATOM 761 C CA . ALA A 1 102 ? 4.325 0.756 -12.062 1.00 94.06 102 ALA A CA 1
ATOM 762 C C . ALA A 1 102 ? 3.866 0.330 -10.658 1.00 94.06 102 ALA A C 1
ATOM 764 O O . ALA A 1 102 ? 3.604 1.188 -9.813 1.00 94.06 102 ALA A O 1
ATOM 765 N N . LEU A 1 103 ? 3.867 -0.980 -10.383 1.00 93.00 103 LEU A N 1
ATOM 766 C CA . LEU A 1 103 ? 3.501 -1.568 -9.090 1.00 93.00 103 LEU A CA 1
ATOM 767 C C . LEU A 1 103 ? 4.490 -1.229 -7.969 1.00 93.00 103 LEU A C 1
ATOM 769 O O . LEU A 1 103 ? 4.104 -1.158 -6.801 1.00 93.00 103 LEU A O 1
ATOM 773 N N . HIS A 1 104 ? 5.767 -1.017 -8.292 1.00 92.56 104 HIS A N 1
ATOM 774 C CA . HIS A 1 104 ? 6.753 -0.585 -7.305 1.00 92.56 104 HIS A CA 1
ATOM 775 C C . HIS A 1 104 ? 6.355 0.759 -6.693 1.00 92.56 104 HIS A C 1
ATOM 777 O O . HIS A 1 104 ? 6.367 0.916 -5.471 1.00 92.56 104 HIS A O 1
ATOM 783 N N . VAL A 1 105 ? 5.939 1.686 -7.554 1.00 91.62 105 VAL A N 1
ATOM 784 C CA . VAL A 1 105 ? 5.684 3.081 -7.196 1.00 91.62 105 VAL A CA 1
ATOM 785 C C . VAL A 1 105 ? 4.243 3.298 -6.739 1.00 91.62 105 VAL A C 1
ATOM 787 O O . VAL A 1 105 ? 3.980 4.111 -5.858 1.00 91.62 105 VAL A O 1
ATOM 790 N N . ARG A 1 106 ? 3.289 2.561 -7.309 1.00 92.00 106 ARG A N 1
ATOM 791 C CA . ARG A 1 106 ? 1.866 2.691 -6.999 1.00 92.00 106 ARG A CA 1
ATOM 792 C C . ARG A 1 106 ? 1.243 1.313 -6.835 1.00 92.00 106 ARG A C 1
ATOM 794 O O . ARG A 1 106 ? 0.992 0.608 -7.809 1.00 92.00 106 ARG A O 1
ATOM 801 N N . ARG A 1 107 ? 0.938 0.943 -5.591 1.00 89.12 107 ARG A N 1
ATOM 802 C CA . ARG A 1 107 ? 0.339 -0.359 -5.254 1.00 89.12 107 ARG A CA 1
ATOM 803 C C . ARG A 1 107 ? -0.779 -0.235 -4.244 1.00 89.12 107 ARG A C 1
ATOM 805 O O . ARG A 1 107 ? -0.807 0.683 -3.428 1.00 89.12 107 ARG A O 1
ATOM 812 N N . GLN A 1 108 ? -1.677 -1.210 -4.266 1.00 87.81 108 GLN A N 1
ATOM 813 C CA . GLN A 1 108 ? -2.621 -1.398 -3.177 1.00 87.81 108 GLN A CA 1
ATOM 814 C C . GLN A 1 108 ? -1.976 -2.242 -2.083 1.00 87.81 108 GLN A C 1
ATOM 816 O O . GLN A 1 108 ? -1.407 -3.300 -2.347 1.00 87.81 108 GLN A O 1
ATOM 821 N N . VAL A 1 109 ? -2.074 -1.766 -0.850 1.00 89.25 109 VAL A N 1
ATOM 822 C CA . VAL A 1 109 ? -1.679 -2.506 0.346 1.00 89.25 109 VAL A CA 1
ATOM 823 C C . VAL A 1 109 ? -2.891 -2.700 1.241 1.00 89.25 109 VAL A C 1
ATOM 825 O O . VAL A 1 109 ? -3.887 -1.971 1.173 1.00 89.25 109 VAL A O 1
ATOM 828 N N . SER A 1 110 ? -2.812 -3.707 2.099 1.00 91.06 110 SER A N 1
ATOM 829 C CA . SER A 1 110 ? -3.826 -3.911 3.125 1.00 91.06 110 SER A CA 1
ATOM 830 C C . SER A 1 110 ? -3.693 -2.887 4.253 1.00 91.06 110 SER A C 1
ATOM 832 O O . SER A 1 110 ? -2.616 -2.329 4.492 1.00 91.06 110 SER A O 1
ATOM 834 N N . LYS A 1 111 ? -4.775 -2.670 5.007 1.00 89.75 111 LYS A N 1
ATOM 835 C CA . LYS A 1 111 ? -4.754 -1.785 6.184 1.00 89.75 111 LYS A CA 1
ATOM 836 C C . LYS A 1 111 ? -3.736 -2.248 7.238 1.00 89.75 111 LYS A C 1
ATOM 838 O O . LYS A 1 111 ? -3.129 -1.420 7.915 1.00 89.75 111 LYS A O 1
ATOM 843 N N . LEU A 1 112 ? -3.524 -3.563 7.360 1.00 90.88 112 LEU A N 1
ATOM 844 C CA . LEU A 1 112 ? -2.512 -4.149 8.248 1.00 90.88 112 LEU A CA 1
ATOM 845 C C . LEU A 1 112 ? -1.089 -3.819 7.798 1.00 90.88 112 LEU A C 1
ATOM 847 O O . LEU A 1 112 ? -0.281 -3.370 8.609 1.00 90.88 112 LEU A O 1
ATOM 851 N N . GLN A 1 113 ? -0.805 -3.975 6.503 1.00 89.44 113 GLN A N 1
ATOM 852 C CA . GLN A 1 113 ? 0.498 -3.635 5.927 1.00 89.44 113 GLN A CA 1
ATOM 853 C C . GLN A 1 113 ? 0.801 -2.143 6.063 1.00 89.44 113 GLN A C 1
ATOM 855 O O . GLN A 1 113 ? 1.901 -1.789 6.472 1.00 89.44 113 GLN A O 1
ATOM 860 N N . GLN A 1 114 ? -0.177 -1.272 5.793 1.00 88.50 114 GLN A N 1
ATOM 861 C CA . GLN A 1 114 ? -0.013 0.172 5.978 1.00 88.50 114 GLN A CA 1
ATOM 862 C C . GLN A 1 114 ? 0.322 0.533 7.434 1.00 88.50 114 GLN A C 1
ATOM 864 O O . GLN A 1 114 ? 1.109 1.442 7.688 1.00 88.50 114 GLN A O 1
ATOM 869 N N . ALA A 1 115 ? -0.270 -0.176 8.398 1.00 88.31 115 ALA A N 1
ATOM 870 C CA . ALA A 1 115 ? -0.002 0.033 9.816 1.00 88.31 115 ALA A CA 1
ATOM 871 C C . ALA A 1 115 ? 1.280 -0.660 10.316 1.00 88.31 115 ALA A C 1
ATOM 873 O O . ALA A 1 115 ? 1.652 -0.443 11.46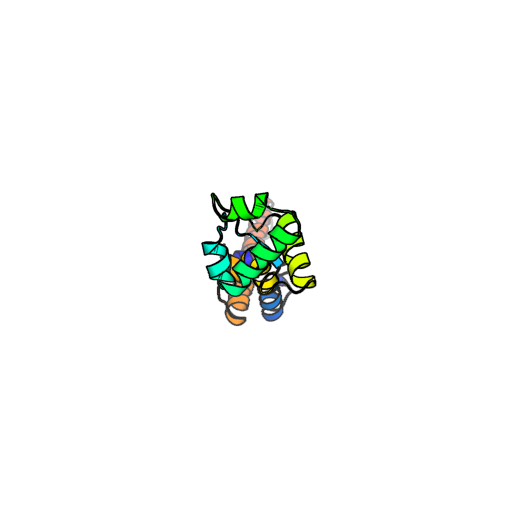8 1.00 88.31 115 ALA A O 1
ATOM 874 N N . GLY A 1 116 ? 1.937 -1.487 9.493 1.00 89.31 116 GLY A N 1
ATOM 875 C CA . GLY A 1 116 ? 3.081 -2.305 9.905 1.00 89.31 116 GLY A CA 1
ATOM 876 C C . GLY A 1 116 ? 2.723 -3.354 10.963 1.00 89.31 116 GLY A C 1
ATOM 877 O O . GLY A 1 116 ? 3.546 -3.663 11.820 1.00 89.31 116 GLY A O 1
ATOM 878 N N . ILE A 1 117 ? 1.481 -3.852 10.952 1.00 92.25 117 ILE A N 1
ATOM 879 C CA . ILE A 1 117 ? 0.968 -4.793 11.953 1.00 92.25 117 ILE A CA 1
ATOM 880 C C . ILE A 1 117 ? 0.817 -6.170 11.323 1.00 92.25 117 ILE A C 1
ATOM 882 O O . ILE A 1 117 ? 0.002 -6.375 10.423 1.00 92.25 117 ILE A O 1
ATOM 886 N N . GLU A 1 118 ? 1.540 -7.138 11.870 1.00 92.31 118 GLU A N 1
ATOM 887 C CA . GLU A 1 118 ? 1.239 -8.549 11.673 1.00 92.31 118 GLU A CA 1
ATOM 888 C C . GLU A 1 118 ? 0.315 -9.024 12.790 1.00 92.31 118 GLU A C 1
ATOM 890 O O . GLU A 1 118 ? 0.493 -8.667 13.953 1.00 92.31 118 GLU A O 1
ATOM 895 N N . THR A 1 119 ? -0.715 -9.790 12.432 1.00 92.56 119 THR A N 1
ATOM 896 C CA . THR A 1 119 ? -1.669 -10.298 13.417 1.00 92.56 119 THR A CA 1
ATOM 897 C C . THR A 1 119 ? -2.315 -11.610 12.984 1.00 92.56 119 THR A C 1
ATOM 899 O O . THR A 1 119 ? -2.320 -11.983 11.800 1.00 92.56 119 THR A O 1
ATOM 902 N N . THR A 1 120 ? -2.881 -12.306 13.965 1.00 94.12 120 THR A N 1
ATOM 903 C CA . THR A 1 120 ? -3.581 -13.583 13.832 1.00 94.12 120 THR A CA 1
ATOM 904 C C . THR A 1 120 ? -5.083 -13.444 14.088 1.00 94.12 120 THR A C 1
ATOM 906 O O . THR A 1 120 ? -5.555 -12.477 14.684 1.00 94.12 120 THR A O 1
ATOM 909 N N . VAL A 1 121 ? -5.856 -14.457 13.681 1.00 94.69 121 VAL A N 1
ATOM 910 C CA . VAL A 1 121 ? -7.305 -14.527 13.951 1.00 94.69 121 VAL A CA 1
ATOM 911 C C . VAL A 1 121 ? -7.594 -14.440 15.456 1.00 94.69 121 VAL A C 1
ATOM 913 O O . VAL A 1 121 ? -8.532 -13.762 15.870 1.00 94.69 121 VAL A O 1
ATOM 916 N N . ALA A 1 122 ? -6.764 -15.081 16.286 1.00 94.69 122 ALA A N 1
ATOM 917 C CA . ALA A 1 122 ? -6.931 -15.099 17.737 1.00 94.69 122 ALA A CA 1
ATOM 918 C C . ALA A 1 122 ? -6.751 -13.708 18.366 1.00 94.69 122 ALA A C 1
ATOM 920 O O . ALA A 1 122 ? -7.533 -13.313 19.229 1.00 94.69 122 ALA A O 1
ATOM 921 N N . GLU A 1 123 ? -5.753 -12.948 17.915 1.00 94.00 123 GLU A N 1
ATOM 922 C CA . GLU A 1 123 ? -5.506 -11.582 18.390 1.00 94.00 123 GLU A CA 1
ATOM 923 C C . GLU A 1 123 ? -6.619 -10.627 17.966 1.00 94.00 123 GLU A C 1
ATOM 925 O O . GLU A 1 123 ? -7.101 -9.848 18.789 1.00 94.00 123 GLU A O 1
ATOM 930 N N . VAL A 1 124 ? -7.083 -10.734 16.716 1.00 94.44 124 VAL A N 1
ATOM 931 C CA . VAL A 1 124 ? -8.250 -9.985 16.230 1.00 94.44 124 VAL A CA 1
ATOM 932 C C . VAL A 1 124 ? -9.474 -10.296 17.089 1.00 94.44 124 VAL A C 1
ATOM 934 O O . VAL A 1 124 ? -10.142 -9.372 17.545 1.00 94.44 124 VAL A O 1
ATOM 937 N N . GLY A 1 125 ? -9.735 -11.574 17.379 1.00 94.12 125 GLY A N 1
ATOM 938 C CA . GLY A 1 125 ? -10.853 -11.986 18.228 1.00 94.12 125 GLY A CA 1
ATOM 939 C C . GLY A 1 125 ? -10.739 -11.485 19.671 1.00 94.12 125 GLY A C 1
ATOM 940 O O . GLY A 1 125 ? -11.735 -11.064 20.260 1.00 94.12 125 GLY A O 1
ATOM 941 N N . LEU A 1 126 ? -9.532 -11.469 20.245 1.00 95.25 126 LEU A N 1
ATOM 942 C CA . LEU A 1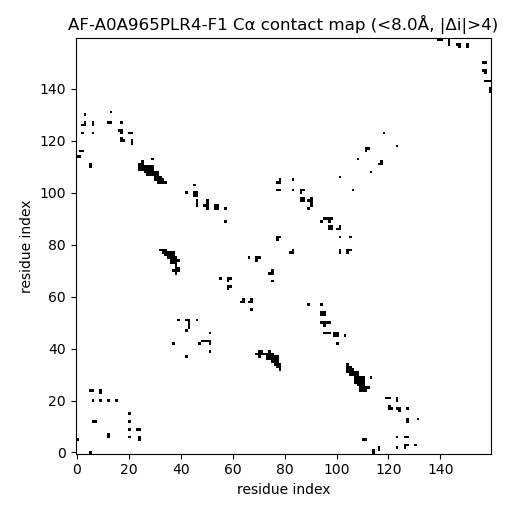 126 ? -9.293 -10.927 21.585 1.00 95.25 126 LEU A CA 1
ATOM 943 C C . LEU A 1 126 ? -9.570 -9.424 21.626 1.00 95.25 126 LEU A C 1
ATOM 945 O O . LEU A 1 126 ? -10.279 -8.955 22.518 1.00 95.25 126 LEU A O 1
ATOM 949 N N . VAL A 1 127 ? -9.042 -8.677 20.654 1.00 95.06 127 VAL A N 1
ATOM 950 C CA . VAL A 1 127 ? -9.259 -7.231 20.536 1.00 95.06 127 VAL A CA 1
ATOM 951 C C . VAL A 1 127 ? -10.738 -6.924 20.327 1.00 95.06 127 VAL A C 1
ATOM 953 O O . VAL A 1 127 ? -11.291 -6.110 21.063 1.00 95.06 127 VAL A O 1
ATOM 956 N N . GLN A 1 128 ? -11.399 -7.628 19.405 1.00 95.50 128 GLN A N 1
ATOM 957 C CA . GLN A 1 128 ? -12.832 -7.495 19.150 1.00 95.50 128 GLN A CA 1
ATOM 958 C C . GLN A 1 128 ? -13.643 -7.712 20.434 1.00 95.50 128 GLN A C 1
ATOM 960 O O . GLN A 1 128 ? -14.444 -6.863 20.823 1.00 95.50 128 GLN A O 1
ATOM 965 N N . ARG A 1 129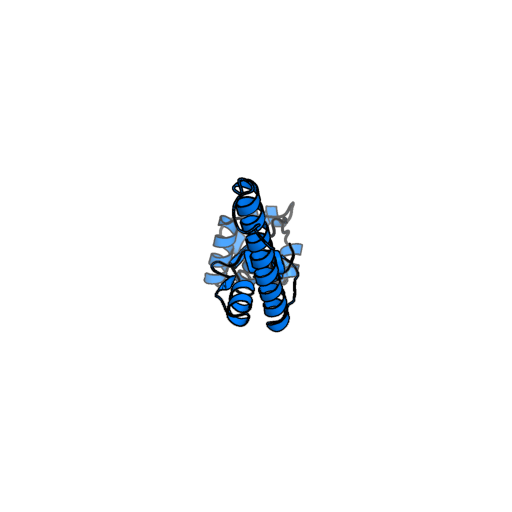 ? -13.405 -8.824 21.139 1.00 94.25 129 ARG A N 1
ATOM 966 C CA . ARG A 1 129 ? -14.126 -9.154 22.374 1.00 94.25 129 ARG A CA 1
ATOM 967 C C . ARG A 1 129 ? -13.885 -8.124 23.471 1.00 94.25 129 ARG A C 1
ATOM 969 O O . ARG A 1 129 ? -14.826 -7.748 24.165 1.00 94.25 129 ARG A O 1
ATOM 976 N N . LYS A 1 130 ? -12.640 -7.674 23.636 1.00 94.00 130 LYS A N 1
ATOM 977 C CA . LYS A 1 130 ? -12.291 -6.646 24.618 1.00 94.00 130 LYS A CA 1
ATOM 978 C C . LYS A 1 130 ? -13.064 -5.356 24.349 1.00 94.00 130 LYS A C 1
ATOM 980 O O . LYS A 1 130 ? -13.641 -4.810 25.281 1.00 94.00 130 LYS A O 1
ATOM 985 N N . ARG A 1 131 ? -13.142 -4.925 23.088 1.00 92.75 131 ARG A N 1
ATOM 986 C CA . ARG A 1 131 ? -13.889 -3.721 22.708 1.00 92.75 131 ARG A CA 1
ATOM 987 C C . ARG A 1 131 ? -15.386 -3.839 22.939 1.00 92.75 131 ARG A C 1
ATOM 989 O O . ARG A 1 131 ? -15.964 -2.945 23.536 1.00 92.75 131 ARG A O 1
ATOM 996 N N . ILE A 1 132 ? -15.991 -4.969 22.578 1.00 93.00 132 ILE A N 1
ATOM 997 C CA . ILE A 1 132 ? -17.417 -5.214 22.849 1.00 93.00 132 ILE A CA 1
ATOM 998 C C . ILE A 1 132 ? -17.721 -5.115 24.354 1.00 93.00 132 ILE A C 1
ATOM 1000 O O . ILE A 1 132 ? -18.737 -4.548 24.747 1.00 93.00 132 ILE A O 1
ATOM 1004 N N . LEU A 1 133 ? -16.842 -5.652 25.208 1.00 93.75 133 LEU A N 1
ATOM 1005 C CA . LEU A 1 133 ? -17.007 -5.570 26.662 1.00 93.75 133 LEU A CA 1
ATOM 1006 C C . LEU A 1 133 ? -16.811 -4.146 27.200 1.00 93.75 133 LEU A C 1
ATOM 1008 O O . LEU A 1 133 ? -17.550 -3.736 28.093 1.00 93.75 133 LEU A O 1
ATOM 1012 N N . GLU A 1 134 ? -15.841 -3.400 26.667 1.00 91.81 134 GLU A N 1
ATOM 1013 C CA . GLU A 1 134 ? -15.620 -1.990 27.011 1.00 91.81 134 GLU A CA 1
ATOM 1014 C C . GLU A 1 134 ? -16.835 -1.130 26.629 1.00 91.81 134 GLU A C 1
ATOM 1016 O O . GLU A 1 134 ? -17.347 -0.403 27.480 1.00 91.81 134 GLU A O 1
ATOM 1021 N N . ASP A 1 135 ? -17.363 -1.283 25.412 1.00 89.19 135 ASP A N 1
ATOM 1022 C CA . ASP A 1 135 ? -18.557 -0.569 24.940 1.00 89.19 135 ASP A CA 1
ATOM 1023 C C . ASP A 1 135 ? -19.783 -0.900 25.802 1.00 89.19 135 ASP A C 1
ATOM 1025 O O . ASP A 1 135 ? -20.522 -0.008 26.223 1.00 89.19 135 ASP A O 1
ATOM 1029 N N . ALA A 1 136 ? -19.986 -2.179 26.135 1.00 91.06 136 ALA A N 1
ATOM 1030 C CA . ALA A 1 136 ? -21.081 -2.600 27.007 1.00 91.06 136 ALA A CA 1
ATOM 1031 C C . ALA A 1 136 ? -20.965 -2.001 28.421 1.00 91.06 136 ALA A C 1
ATOM 1033 O O . ALA A 1 136 ? -21.972 -1.587 29.000 1.00 91.06 136 ALA A O 1
ATOM 1034 N N . ALA A 1 137 ? -19.751 -1.924 28.974 1.00 92.12 137 ALA A N 1
ATOM 1035 C CA . ALA A 1 137 ? -19.508 -1.316 30.280 1.00 92.12 137 ALA A CA 1
ATOM 1036 C C . ALA A 1 137 ? -19.755 0.201 30.264 1.00 92.12 137 ALA A C 1
ATOM 1038 O O . ALA A 1 137 ? -20.365 0.731 31.194 1.00 92.12 137 ALA A O 1
ATOM 1039 N N . ILE A 1 138 ? -19.333 0.891 29.199 1.00 91.44 138 ILE A N 1
ATOM 1040 C CA . ILE A 1 138 ? -19.586 2.326 29.009 1.00 91.44 138 ILE A CA 1
ATOM 1041 C C . ILE A 1 138 ? -21.089 2.589 28.906 1.00 91.44 138 ILE A C 1
ATOM 1043 O O . ILE A 1 138 ? -21.603 3.441 29.630 1.00 91.44 138 ILE A O 1
ATOM 1047 N N . ASN A 1 139 ? -21.805 1.818 28.084 1.00 91.19 139 ASN A N 1
ATOM 1048 C CA . ASN A 1 139 ? -23.255 1.944 27.927 1.00 91.19 139 ASN A CA 1
ATOM 1049 C C . ASN A 1 139 ? -23.991 1.718 29.252 1.00 91.19 139 ASN A C 1
ATOM 1051 O O . ASN A 1 139 ? -24.890 2.481 29.599 1.00 91.19 139 ASN A O 1
ATOM 1055 N N . ARG A 1 140 ? -23.580 0.711 30.032 1.00 91.38 140 ARG A N 1
ATOM 1056 C CA . ARG A 1 140 ? -24.152 0.435 31.357 1.00 91.38 140 ARG A CA 1
ATOM 1057 C C . ARG A 1 140 ? -23.913 1.586 32.336 1.00 91.38 140 ARG A C 1
ATOM 1059 O O . ARG A 1 140 ? -24.836 1.995 33.033 1.00 91.38 140 ARG A O 1
ATOM 1066 N N . LEU A 1 141 ? -22.702 2.143 32.357 1.00 93.19 141 LEU A N 1
ATOM 1067 C CA . LEU A 1 141 ? -22.373 3.298 33.194 1.00 93.19 141 LEU A CA 1
ATOM 1068 C C . LEU A 1 141 ? -23.160 4.547 32.783 1.00 93.19 141 LEU A C 1
ATOM 1070 O O . LEU A 1 141 ? -23.590 5.315 33.644 1.00 93.19 141 LEU A O 1
ATOM 1074 N N . GLN A 1 142 ? -23.339 4.768 31.483 1.00 92.50 142 GLN A N 1
ATOM 1075 C CA . GLN A 1 142 ? -24.118 5.891 30.979 1.00 92.50 142 GLN A CA 1
ATOM 1076 C C . GLN A 1 142 ? -25.599 5.745 31.341 1.00 92.50 142 GLN A C 1
ATOM 1078 O O . GLN A 1 142 ? -26.162 6.676 31.910 1.00 92.50 142 GLN A O 1
ATOM 1083 N N . ALA A 1 143 ? -26.189 4.567 31.129 1.00 91.75 143 ALA A N 1
ATOM 1084 C CA . ALA A 1 143 ? -27.565 4.281 31.528 1.00 91.75 143 ALA A CA 1
ATOM 1085 C C . ALA A 1 143 ? -27.778 4.488 33.037 1.00 91.75 143 ALA A C 1
ATOM 1087 O O . ALA A 1 143 ? -28.765 5.094 33.446 1.00 91.75 143 ALA A O 1
ATOM 1088 N N . TYR A 1 144 ? -26.820 4.060 33.867 1.00 93.12 144 TYR A N 1
ATOM 1089 C CA . TYR A 1 144 ? -26.843 4.325 35.306 1.00 93.12 144 TYR A CA 1
ATOM 1090 C C . TYR A 1 144 ? -26.821 5.827 35.623 1.00 93.12 144 TYR A C 1
ATOM 1092 O O . TYR A 1 144 ? -27.615 6.297 36.434 1.00 93.12 144 TYR A O 1
ATOM 1100 N N . ARG A 1 145 ? -25.941 6.605 34.978 1.00 92.62 145 ARG A N 1
ATOM 1101 C CA . ARG A 1 145 ? -25.859 8.063 35.182 1.00 92.62 145 ARG A CA 1
ATOM 1102 C C . ARG A 1 145 ? -27.147 8.772 34.780 1.00 92.62 145 ARG A C 1
ATOM 1104 O O . ARG A 1 145 ? -27.581 9.671 35.492 1.00 92.62 145 ARG A O 1
ATOM 1111 N N . GLU A 1 146 ? -27.743 8.369 33.665 1.00 92.38 146 GLU A N 1
ATOM 1112 C CA . GLU A 1 146 ? -29.018 8.907 33.190 1.00 92.38 146 GLU A CA 1
ATOM 1113 C C . GLU A 1 146 ? -30.141 8.578 34.180 1.00 92.38 146 GLU A C 1
ATOM 1115 O O . GLU A 1 146 ? -30.850 9.486 34.615 1.00 92.38 146 GLU A O 1
ATOM 1120 N N . ALA A 1 147 ? -30.233 7.323 34.631 1.00 90.62 147 ALA A N 1
ATOM 1121 C CA . ALA A 1 147 ? -31.204 6.902 35.637 1.00 90.62 147 ALA A CA 1
ATOM 1122 C C . ALA A 1 147 ? -31.037 7.662 36.962 1.00 90.62 147 ALA A C 1
ATOM 1124 O O . ALA A 1 147 ? -32.017 8.163 37.502 1.00 90.62 147 ALA A O 1
ATOM 1125 N N . LEU A 1 148 ? -29.803 7.816 37.453 1.00 92.19 148 LEU A N 1
ATOM 1126 C CA . LEU A 1 148 ? -29.510 8.567 38.676 1.00 92.19 148 LEU A CA 1
ATOM 1127 C C . LEU A 1 148 ? -29.845 10.056 38.527 1.00 92.19 148 LEU A C 1
ATOM 1129 O O . LEU A 1 148 ? -30.362 10.662 39.456 1.00 92.19 148 LEU A O 1
ATOM 1133 N N . SER A 1 149 ? -29.586 10.648 37.358 1.00 92.06 149 SER A N 1
ATOM 1134 C CA . SER A 1 149 ? -29.927 12.051 37.093 1.00 92.06 149 SER A CA 1
ATOM 1135 C C . SER A 1 149 ? -31.435 12.308 37.013 1.00 92.06 149 SER A C 1
ATOM 1137 O O . SER A 1 149 ? -31.879 13.417 37.303 1.00 92.06 149 SER A O 1
ATOM 1139 N N . ALA A 1 150 ? -32.211 11.292 36.628 1.00 90.31 150 ALA A N 1
ATOM 1140 C CA . ALA A 1 150 ? -33.668 11.342 36.553 1.00 90.31 150 ALA A CA 1
ATOM 1141 C C . ALA A 1 150 ? -34.353 10.907 37.859 1.00 90.31 150 ALA A C 1
ATOM 1143 O O . ALA A 1 150 ? -35.570 11.043 37.981 1.00 90.31 150 ALA A O 1
ATOM 1144 N N . TRP A 1 151 ? -33.595 10.372 38.819 1.00 90.69 151 TRP A N 1
ATOM 1145 C CA . TRP A 1 151 ? -34.133 9.882 40.078 1.00 90.69 151 TRP A CA 1
ATOM 1146 C C . TRP A 1 151 ? -34.482 11.051 41.003 1.00 90.69 151 TRP A C 1
ATOM 1148 O O . TRP A 1 151 ? -33.634 11.868 41.357 1.00 90.69 151 TRP A O 1
ATOM 1158 N N . ASP 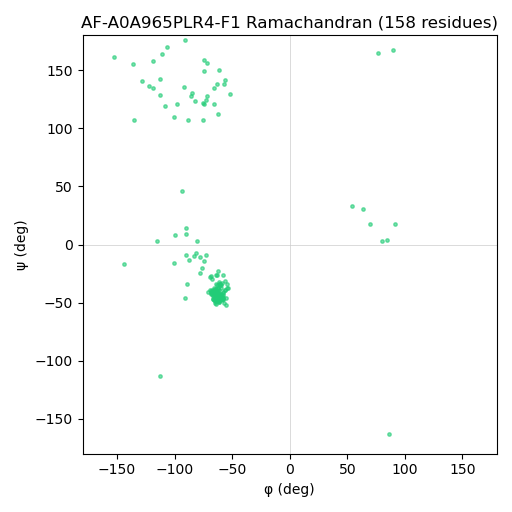A 1 152 ? -35.747 11.125 41.408 1.00 89.00 152 ASP A N 1
ATOM 1159 C CA . ASP A 1 152 ? -36.292 12.194 42.251 1.00 89.00 152 ASP A CA 1
ATOM 1160 C C . ASP A 1 152 ? -36.201 11.890 43.759 1.00 89.00 152 ASP A C 1
ATOM 1162 O O . ASP A 1 152 ? -36.757 12.618 44.584 1.00 89.00 152 ASP A O 1
ATOM 1166 N N . GLY A 1 153 ? -35.489 10.820 44.129 1.00 83.12 153 GLY A N 1
ATOM 1167 C CA . GLY A 1 153 ? -35.362 10.355 45.510 1.00 83.12 153 GLY A CA 1
ATOM 1168 C C . GLY A 1 153 ? -36.509 9.456 45.977 1.00 83.12 153 GLY A C 1
ATOM 1169 O O . GLY A 1 153 ? -36.541 9.083 47.151 1.00 83.12 153 GLY A O 1
ATOM 1170 N N . SER A 1 154 ? -37.453 9.105 45.097 1.00 81.50 154 SER A N 1
ATOM 1171 C CA . SER A 1 154 ? -38.554 8.189 45.396 1.00 81.50 154 SER A CA 1
ATOM 1172 C C . SER A 1 154 ? -38.440 6.876 44.604 1.00 81.50 154 SER A C 1
ATOM 1174 O O . SER A 1 154 ? -37.999 6.851 43.457 1.00 81.50 154 SER A O 1
ATOM 1176 N N . GLY A 1 155 ? -38.805 5.750 45.228 1.00 79.69 155 GLY A N 1
ATOM 1177 C CA . GLY A 1 155 ? -38.699 4.416 44.618 1.00 79.69 155 GLY A CA 1
ATOM 1178 C C . GLY A 1 155 ? -37.329 3.744 44.783 1.00 79.69 155 GLY A C 1
ATOM 1179 O O . GLY A 1 155 ? -36.552 4.108 45.663 1.00 79.69 155 GLY A O 1
ATOM 1180 N N . GLU A 1 156 ? -37.070 2.714 43.974 1.00 82.62 156 GLU A N 1
ATOM 1181 C CA . GLU A 1 156 ? -35.810 1.956 43.996 1.00 82.62 156 GLU A CA 1
ATOM 1182 C C . GLU A 1 156 ? -34.665 2.804 43.418 1.00 82.62 156 GLU A C 1
ATOM 1184 O O . GLU A 1 156 ? -34.786 3.355 42.323 1.00 82.62 156 GLU A O 1
ATOM 1189 N N . GLU A 1 157 ? -33.565 2.923 44.165 1.00 86.31 157 GLU A N 1
ATOM 1190 C CA . GLU A 1 157 ? -32.376 3.654 43.722 1.00 86.31 157 GLU A CA 1
ATOM 1191 C C . GLU A 1 157 ? -31.741 2.934 42.517 1.00 86.31 157 GLU A C 1
ATOM 1193 O O . GLU A 1 157 ? -31.598 1.706 42.549 1.00 86.31 157 GLU A O 1
ATOM 1198 N N . PRO A 1 158 ? -31.345 3.654 41.451 1.00 86.56 158 PRO A N 1
ATOM 1199 C CA . PRO A 1 158 ? -30.610 3.056 40.343 1.00 86.56 158 PRO A CA 1
ATOM 1200 C C . PRO A 1 158 ? -29.333 2.363 40.833 1.00 86.56 158 PRO A C 1
ATOM 1202 O O . PRO A 1 158 ? -28.643 2.880 41.706 1.00 86.56 158 PRO A O 1
ATOM 1205 N N . VAL A 1 159 ? -28.980 1.213 40.248 1.00 84.25 159 VAL A N 1
ATOM 1206 C CA . VAL A 1 159 ? -27.787 0.434 40.630 1.00 84.25 159 VAL A CA 1
ATOM 1207 C C . VAL A 1 159 ? -26.942 0.120 39.398 1.00 84.25 159 VAL A C 1
ATOM 1209 O O . VAL A 1 159 ? -27.483 -0.158 38.325 1.00 84.25 159 VAL A O 1
ATOM 1212 N N . LEU A 1 160 ? -25.614 0.183 39.555 1.00 82.88 160 LEU A N 1
ATOM 1213 C CA . LEU A 1 160 ? -24.643 -0.142 38.508 1.00 82.88 160 LEU A CA 1
ATOM 1214 C C . LEU A 1 160 ? -24.407 -1.644 38.381 1.00 82.88 160 LEU A C 1
ATOM 1216 O O . LEU A 1 160 ? -24.207 -2.353 39.387 1.00 82.88 160 LEU A O 1
#

Solvent-accessible surface area (backbone atoms only — not comparable to full-atom values): 8837 Å² total; per-residue (Å²): 123,54,71,60,62,54,49,67,69,38,86,66,47,88,79,50,52,37,63,57,48,49,51,61,38,59,40,62,73,43,80,46,70,42,76,58,55,38,24,56,69,54,45,21,74,73,42,33,64,68,22,38,50,45,50,49,54,50,32,52,76,69,70,38,51,68,56,56,51,32,23,72,58,82,25,41,54,53,42,42,67,71,50,34,53,49,28,50,49,41,30,76,75,66,41,55,45,24,55,59,51,37,47,71,25,42,35,65,36,16,61,31,64,77,53,73,51,88,86,50,51,67,57,48,38,51,45,52,52,51,48,56,52,51,52,52,50,51,51,50,52,48,53,35,52,53,48,50,73,69,53,85,85,70,82,85,77,74,74,129

pLDDT: mean 92.31, std 3.15, range [78.44, 96.56]

Radius of gyration: 26.67 Å; Cα contacts (8 Å, |Δi|>4): 186; chains: 1; bounding box: 58×31×76 Å

Sequence (160 aa):
MNLAALVESVPDWQTKTPEQLLASLRDPSVLVEDHDLYTWAGVAAVIGDVGASALCDALIAAGKLWAVHQFGGRGLDLSNPEIQQQLYYLDSVGVPGMETLALHVRRQVSKLQQAGIETTVAEVGLVQRKRILEDAAINRLQAYREALSAWDGSGEEPVL

Foldseek 3Di:
DDLLVLCVPDPPSLPDALVRSVVQQFDQDDKDAAQAFAALVNVCVQFNPQLSVLVLVVCVVVVNVVQNVSSPPRGHGCRPPVNLVVLVVCVVVPRGCSVRVSCVGIHGGGNCVVVVHDDDSVVSNVSSVVVVVVVVVVVLVVVQVVQQVPDPPDDDRRDD